Protein AF-B1ZSG3-F1 (afdb_monomer_lite)

pLDDT: mean 84.02, std 15.55, range [32.81, 97.19]

InterPro domains:
  IPR001387 Cro/C1-type, helix-turn-helix domain [PS50943] (72-128)
  IPR001387 Cro/C1-type, helix-turn-helix domain [cd00093] (70-120)
  IPR010982 Lambda repressor-like, DNA-binding domain superfamily [G3DSA:1.10.260.40] (59-121)
  IPR010982 Lambda repressor-like, DNA-binding domain superfamily [SSF47413] (70-120)

Radius of gyration: 23.11 Å; chains: 1; bounding box: 48×43×74 Å

Structure (mmCIF, N/CA/C/O backbone):
data_AF-B1ZSG3-F1
#
_entry.id   AF-B1ZSG3-F1
#
loop_
_atom_site.group_PDB
_atom_site.id
_atom_site.type_symbol
_atom_site.label_atom_id
_atom_site.label_alt_id
_atom_site.label_comp_id
_atom_site.label_asym_id
_atom_site.label_entity_id
_atom_site.label_seq_id
_atom_site.pdbx_PDB_ins_code
_atom_site.Cartn_x
_atom_site.Cartn_y
_atom_site.Cartn_z
_atom_site.occupancy
_atom_site.B_iso_or_equiv
_atom_site.auth_seq_id
_atom_site.auth_comp_id
_atom_site.auth_asym_id
_atom_site.auth_atom_id
_atom_site.pdbx_PDB_model_num
ATOM 1 N N . MET A 1 1 ? 10.277 18.910 -30.092 1.00 32.81 1 MET A N 1
ATOM 2 C CA . MET A 1 1 ? 10.663 17.946 -31.144 1.00 32.81 1 MET A CA 1
ATOM 3 C C . MET A 1 1 ? 10.983 16.631 -30.457 1.00 32.81 1 MET A C 1
ATOM 5 O O . MET A 1 1 ? 12.065 16.505 -29.908 1.00 32.81 1 MET A O 1
ATOM 9 N N . ALA A 1 2 ? 10.020 15.712 -30.376 1.00 35.41 2 ALA A N 1
ATOM 10 C CA . ALA A 1 2 ? 10.258 14.377 -29.832 1.00 35.41 2 ALA A CA 1
ATOM 11 C C . ALA A 1 2 ? 10.655 13.475 -31.002 1.00 35.41 2 ALA A C 1
ATOM 13 O O . ALA A 1 2 ? 9.862 13.273 -31.921 1.00 35.41 2 ALA A O 1
ATOM 14 N N . ALA A 1 3 ? 11.905 13.022 -31.012 1.00 38.12 3 ALA A N 1
ATOM 15 C CA . ALA A 1 3 ? 12.361 12.039 -31.976 1.00 38.12 3 ALA A CA 1
ATOM 16 C C . ALA A 1 3 ? 11.660 10.712 -31.666 1.00 38.12 3 ALA A C 1
ATOM 18 O O . ALA A 1 3 ? 11.937 10.068 -30.657 1.00 38.12 3 ALA A O 1
ATOM 19 N N . THR A 1 4 ? 10.740 10.317 -32.541 1.00 44.66 4 THR A N 1
ATOM 20 C CA . THR A 1 4 ? 10.259 8.941 -32.652 1.00 44.66 4 THR A CA 1
ATOM 21 C C . THR A 1 4 ? 11.433 8.093 -33.140 1.00 44.66 4 THR A C 1
ATOM 23 O O . THR A 1 4 ? 11.594 7.873 -34.339 1.00 44.66 4 THR A O 1
ATOM 26 N N . SER A 1 5 ? 12.311 7.690 -32.218 1.00 42.62 5 SER A N 1
ATOM 27 C CA . SER A 1 5 ? 13.372 6.735 -32.518 1.00 42.62 5 SER A CA 1
ATOM 28 C C . SER A 1 5 ? 12.735 5.356 -32.675 1.00 42.62 5 SER A C 1
ATOM 30 O O . SER A 1 5 ? 11.998 4.878 -31.813 1.00 42.62 5 SER A O 1
ATOM 32 N N . SER A 1 6 ? 12.947 4.759 -33.841 1.00 44.41 6 SER A N 1
ATOM 33 C CA . SER A 1 6 ? 12.561 3.393 -34.182 1.00 44.41 6 SER A CA 1
ATOM 34 C C . SER A 1 6 ? 13.000 2.428 -33.071 1.00 44.41 6 SER A C 1
ATOM 36 O O . SER A 1 6 ? 14.196 2.355 -32.814 1.00 44.41 6 SER A O 1
ATOM 38 N N . ARG A 1 7 ? 12.075 1.658 -32.461 1.00 54.97 7 ARG A N 1
ATOM 39 C CA . ARG A 1 7 ? 12.357 0.599 -31.455 1.00 54.97 7 ARG A CA 1
ATOM 40 C C . ARG A 1 7 ? 13.141 -0.574 -32.063 1.00 54.97 7 ARG A C 1
ATOM 42 O O . ARG A 1 7 ? 12.646 -1.697 -32.171 1.00 54.97 7 ARG A O 1
ATOM 49 N N . LYS A 1 8 ? 14.351 -0.322 -32.545 1.00 60.34 8 LYS A N 1
ATOM 50 C CA . LYS A 1 8 ? 15.285 -1.344 -33.006 1.00 60.34 8 LYS A CA 1
ATOM 51 C C . LYS A 1 8 ? 15.958 -1.902 -31.755 1.00 60.34 8 LYS A C 1
ATOM 53 O O . LYS A 1 8 ? 16.901 -1.316 -31.259 1.00 60.34 8 LYS A O 1
ATOM 58 N N . GLY A 1 9 ? 15.447 -3.014 -31.231 1.00 73.75 9 GLY A N 1
ATOM 59 C CA . GLY A 1 9 ? 16.103 -3.704 -30.115 1.00 73.75 9 GLY A CA 1
ATOM 60 C C . GLY A 1 9 ? 15.187 -4.246 -29.029 1.00 73.75 9 GLY A C 1
ATOM 61 O O . GLY A 1 9 ? 15.668 -5.033 -28.230 1.00 73.75 9 GLY A O 1
ATOM 62 N N . LEU A 1 10 ? 13.891 -3.915 -29.008 1.00 87.25 10 LEU A N 1
ATOM 63 C CA . LEU A 1 10 ? 12.973 -4.419 -27.980 1.00 87.25 10 LEU A CA 1
ATOM 64 C C . LEU A 1 10 ? 12.826 -5.951 -28.056 1.00 87.25 10 LEU A C 1
ATOM 66 O O . LEU A 1 10 ? 12.371 -6.484 -29.072 1.00 87.25 10 LEU A O 1
ATOM 70 N N . LYS A 1 11 ? 13.179 -6.663 -26.981 1.00 92.19 11 LYS A N 1
ATOM 71 C CA . LYS A 1 11 ? 12.994 -8.116 -26.846 1.00 92.19 11 LYS A CA 1
ATOM 72 C C . LYS A 1 11 ? 12.565 -8.484 -25.433 1.00 92.19 11 LYS A C 1
ATOM 74 O O . LYS A 1 11 ? 13.092 -7.950 -24.465 1.00 92.19 11 LYS A O 1
ATOM 79 N N . HIS A 1 12 ? 11.668 -9.460 -25.324 1.00 93.19 12 HIS A N 1
ATOM 80 C CA . HIS A 1 12 ? 11.375 -10.089 -24.042 1.00 93.19 12 HIS A CA 1
ATOM 81 C C . HIS A 1 12 ? 12.512 -11.031 -23.660 1.00 93.19 12 HIS A C 1
ATOM 83 O O . HIS A 1 12 ? 12.968 -11.826 -24.488 1.00 93.19 12 HIS A O 1
ATOM 89 N N . ARG A 1 13 ? 12.996 -10.908 -22.426 1.00 93.06 13 ARG A N 1
ATOM 90 C CA . ARG A 1 13 ? 14.068 -11.745 -21.890 1.00 93.06 13 ARG A CA 1
ATOM 91 C C . ARG A 1 13 ? 13.731 -12.195 -20.470 1.00 93.06 13 ARG A C 1
ATOM 93 O O . ARG A 1 13 ? 13.116 -11.416 -19.739 1.00 93.06 13 ARG A O 1
ATOM 100 N N . PRO A 1 14 ? 14.192 -13.390 -20.067 1.00 94.50 14 PRO A N 1
ATOM 101 C CA . PRO A 1 14 ? 14.006 -13.860 -18.707 1.00 94.50 14 PRO A CA 1
ATOM 102 C C . PRO A 1 14 ? 14.769 -12.959 -17.735 1.00 94.50 14 PRO A C 1
ATOM 104 O O . PRO A 1 14 ? 15.931 -12.610 -17.964 1.00 94.50 14 PRO A O 1
ATOM 107 N N . PHE A 1 15 ? 14.108 -12.606 -16.641 1.00 94.62 15 PHE A N 1
ATOM 108 C CA . PHE A 1 15 ? 14.639 -11.810 -15.549 1.00 94.62 15 PHE A CA 1
ATOM 109 C C . PHE A 1 15 ? 14.223 -12.425 -14.213 1.00 94.62 15 PHE A C 1
ATOM 111 O O . PHE A 1 15 ? 13.059 -12.768 -14.005 1.00 94.62 15 PHE A O 1
ATOM 118 N N . GLU A 1 16 ? 15.179 -12.559 -13.295 1.00 95.12 16 GLU A N 1
ATOM 119 C CA . GLU A 1 16 ? 14.919 -13.073 -11.951 1.00 95.12 16 GLU A CA 1
ATOM 120 C C . GLU A 1 16 ? 14.544 -11.936 -11.002 1.00 95.12 16 GLU A C 1
ATOM 122 O O . GLU A 1 16 ? 15.391 -11.166 -10.543 1.00 95.12 16 GLU A O 1
ATOM 127 N N . VAL A 1 17 ? 13.263 -11.857 -10.658 1.00 94.56 17 VAL A N 1
ATOM 128 C CA . VAL A 1 17 ? 12.781 -10.925 -9.641 1.00 94.56 17 VAL A CA 1
ATOM 129 C C . VAL A 1 17 ? 13.121 -11.466 -8.261 1.00 94.56 17 VAL A C 1
ATOM 131 O O . VAL A 1 17 ? 12.684 -12.551 -7.884 1.00 94.56 17 VAL A O 1
ATOM 134 N N . THR A 1 18 ? 13.873 -10.694 -7.481 1.00 93.62 18 THR A N 1
ATOM 135 C CA . THR A 1 18 ? 14.199 -11.033 -6.094 1.00 93.62 18 THR A CA 1
ATOM 136 C C . THR A 1 18 ? 13.114 -10.537 -5.141 1.00 93.62 18 THR A C 1
ATOM 138 O O . THR A 1 18 ? 12.794 -9.345 -5.092 1.00 93.62 18 THR A O 1
ATOM 141 N N . ILE A 1 19 ? 12.557 -11.458 -4.356 1.00 91.56 19 ILE A N 1
ATOM 142 C CA . ILE A 1 19 ? 11.631 -11.156 -3.265 1.00 91.56 19 ILE A CA 1
ATOM 143 C C . ILE A 1 19 ? 12.447 -11.076 -1.973 1.00 91.56 19 ILE A C 1
ATOM 145 O O . ILE A 1 19 ? 13.065 -12.072 -1.587 1.00 91.56 19 ILE A O 1
ATOM 149 N N . PRO A 1 20 ? 12.515 -9.912 -1.308 1.00 88.81 20 PRO A N 1
ATOM 150 C CA . PRO A 1 20 ? 13.284 -9.779 -0.081 1.00 88.81 20 PRO A CA 1
ATOM 151 C C . PRO A 1 20 ? 12.607 -10.510 1.083 1.00 88.81 20 PRO A C 1
ATOM 153 O O . PRO A 1 20 ? 11.382 -10.638 1.127 1.00 88.81 20 PRO A O 1
ATOM 156 N N . THR A 1 21 ? 13.404 -10.937 2.060 1.00 86.31 21 THR A N 1
ATOM 157 C CA . THR A 1 21 ? 12.891 -11.412 3.348 1.00 86.31 21 THR A CA 1
ATOM 158 C C . THR A 1 21 ? 12.142 -10.295 4.076 1.00 86.31 21 THR A C 1
ATOM 160 O O . THR A 1 21 ? 12.376 -9.102 3.866 1.00 86.31 21 THR A O 1
ATOM 163 N N . ALA A 1 22 ? 11.220 -10.671 4.963 1.00 76.94 22 ALA A N 1
ATOM 164 C CA . ALA A 1 22 ? 10.381 -9.714 5.681 1.00 76.94 22 ALA A CA 1
ATOM 165 C C . ALA A 1 22 ? 11.189 -8.701 6.522 1.00 76.94 22 ALA A C 1
ATOM 167 O O . ALA A 1 22 ? 10.760 -7.559 6.702 1.00 76.94 22 ALA A O 1
ATOM 168 N N . ASP A 1 23 ? 12.338 -9.119 7.045 1.00 79.75 23 ASP A N 1
ATOM 169 C CA . ASP A 1 23 ? 13.294 -8.307 7.804 1.00 79.75 23 ASP A CA 1
ATOM 170 C C . ASP A 1 23 ? 14.273 -7.514 6.913 1.00 79.75 23 ASP A C 1
ATOM 172 O O . ASP A 1 23 ? 15.016 -6.679 7.421 1.00 79.75 23 ASP A O 1
ATOM 176 N N . GLY A 1 24 ? 14.261 -7.742 5.595 1.00 80.56 24 GLY A N 1
ATOM 177 C CA . GLY A 1 24 ? 15.147 -7.096 4.628 1.00 80.56 24 GLY A CA 1
ATOM 178 C C . GLY A 1 24 ? 16.596 -7.592 4.654 1.00 80.56 24 GLY A C 1
ATOM 179 O O . GLY A 1 24 ? 17.439 -6.983 3.998 1.00 80.56 24 GLY A O 1
ATOM 180 N N . SER A 1 25 ? 16.903 -8.663 5.394 1.00 82.62 25 SER A N 1
ATOM 181 C CA . SER A 1 25 ? 18.269 -9.183 5.543 1.00 82.62 25 SER A CA 1
ATOM 182 C C . SER A 1 25 ? 18.755 -10.010 4.345 1.00 82.62 25 SER A C 1
ATOM 184 O O . SER A 1 25 ? 19.962 -10.188 4.177 1.00 82.62 25 SER A O 1
ATOM 186 N N . GLY A 1 26 ? 17.850 -10.490 3.487 1.00 89.06 26 GLY A N 1
ATOM 187 C CA . GLY A 1 26 ? 18.211 -11.335 2.353 1.00 89.06 26 GLY A CA 1
ATOM 188 C C . GLY A 1 26 ? 17.117 -11.492 1.300 1.00 89.06 26 GLY A C 1
ATOM 189 O O . GLY A 1 26 ? 16.162 -10.720 1.230 1.00 89.06 26 GLY A O 1
ATOM 190 N N . VAL A 1 27 ? 17.282 -12.510 0.453 1.00 91.19 27 VAL A N 1
ATOM 191 C CA . VAL A 1 27 ? 16.334 -12.889 -0.605 1.00 91.19 27 VAL A CA 1
ATOM 192 C C . VAL A 1 27 ? 15.584 -14.135 -0.146 1.00 91.19 27 VAL A C 1
ATOM 194 O O . VAL A 1 27 ? 16.207 -15.170 0.076 1.00 91.19 27 VAL A O 1
ATOM 197 N N . ALA A 1 28 ? 14.265 -14.027 -0.001 1.00 88.50 28 ALA A N 1
ATOM 198 C CA . ALA A 1 28 ? 13.390 -15.142 0.350 1.00 88.50 28 ALA A CA 1
ATOM 199 C C . ALA A 1 28 ? 13.093 -16.032 -0.863 1.00 88.50 28 ALA A C 1
ATOM 201 O O . ALA A 1 28 ? 13.079 -17.254 -0.748 1.00 88.50 28 ALA A O 1
ATOM 202 N N . GLU A 1 29 ? 12.876 -15.420 -2.030 1.00 90.56 29 GLU A N 1
ATOM 203 C CA . GLU A 1 29 ? 12.442 -16.122 -3.239 1.00 90.56 29 GLU A CA 1
ATOM 204 C C . GLU A 1 29 ? 12.971 -15.425 -4.503 1.00 90.56 29 GLU A C 1
ATOM 206 O O . GLU A 1 29 ? 13.224 -14.215 -4.505 1.00 90.56 29 GLU A O 1
ATOM 211 N N . ARG A 1 30 ? 13.146 -16.187 -5.589 1.00 93.81 30 ARG A N 1
ATOM 212 C CA . ARG A 1 30 ? 13.482 -15.677 -6.926 1.00 93.81 30 ARG A CA 1
ATOM 213 C C . ARG A 1 30 ? 12.429 -16.143 -7.918 1.00 93.81 30 ARG A C 1
ATOM 215 O O . ARG A 1 30 ? 12.247 -17.344 -8.088 1.00 93.81 30 ARG A O 1
ATOM 222 N N . ILE A 1 31 ? 11.766 -15.196 -8.571 1.00 92.62 31 ILE A N 1
ATOM 223 C CA . ILE A 1 31 ? 10.687 -15.473 -9.519 1.00 92.62 31 ILE A CA 1
ATOM 224 C C . ILE A 1 31 ? 11.163 -15.142 -10.934 1.00 92.62 31 ILE A C 1
ATOM 226 O O . ILE A 1 31 ? 11.417 -13.967 -11.215 1.00 92.62 31 ILE A O 1
ATOM 230 N N . PRO A 1 32 ? 11.299 -16.135 -11.830 1.00 94.44 32 PRO A N 1
ATOM 231 C CA . PRO A 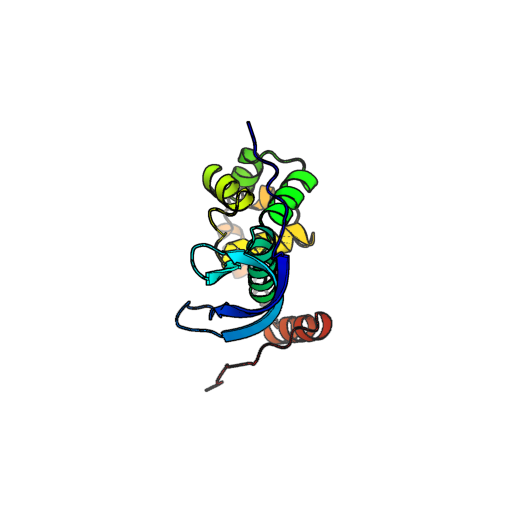1 32 ? 11.612 -15.870 -13.224 1.00 94.44 32 PRO A CA 1
ATOM 232 C C . PRO A 1 32 ? 10.374 -15.315 -13.937 1.00 94.44 32 PRO A C 1
ATOM 234 O O . PRO A 1 32 ? 9.309 -15.932 -13.922 1.00 94.44 32 PRO A O 1
ATOM 237 N N . ILE A 1 33 ? 10.524 -14.160 -14.580 1.00 94.94 33 ILE A N 1
ATOM 238 C CA . ILE A 1 33 ? 9.514 -13.566 -15.465 1.00 94.94 33 ILE A CA 1
ATOM 239 C C . ILE A 1 33 ? 10.166 -13.130 -16.776 1.00 94.94 33 ILE A C 1
ATOM 241 O O . ILE A 1 33 ? 11.343 -12.779 -16.794 1.00 94.94 33 ILE A O 1
ATOM 245 N N . ASP A 1 34 ? 9.405 -13.111 -17.865 1.00 96.00 34 ASP A N 1
ATOM 246 C CA . ASP A 1 34 ? 9.858 -12.508 -19.118 1.00 96.00 34 ASP A CA 1
ATOM 247 C C . ASP A 1 34 ? 9.492 -11.023 -19.139 1.00 96.00 34 ASP A C 1
ATOM 249 O O . ASP A 1 34 ? 8.326 -10.664 -18.978 1.00 96.00 34 ASP A O 1
ATOM 253 N N . VAL A 1 35 ? 10.487 -10.155 -19.342 1.00 95.06 35 VAL A N 1
ATOM 254 C CA . VAL A 1 35 ? 10.307 -8.695 -19.335 1.00 95.06 35 VAL A CA 1
ATOM 255 C C . VAL A 1 35 ? 10.847 -8.042 -20.605 1.00 95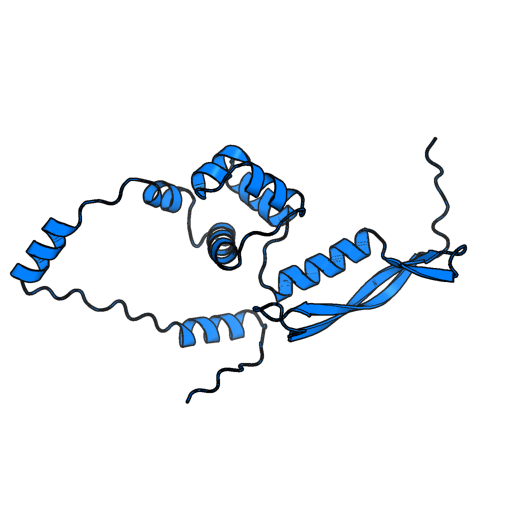.06 35 VAL A C 1
ATOM 257 O O . VAL A 1 35 ? 11.845 -8.513 -21.161 1.00 95.06 35 VAL A O 1
ATOM 260 N N . PRO A 1 36 ? 10.217 -6.955 -21.080 1.00 95.44 36 PRO A N 1
ATOM 261 C CA . PRO A 1 36 ? 10.676 -6.216 -22.248 1.00 95.44 36 PRO A CA 1
ATOM 262 C C . PRO A 1 36 ? 11.963 -5.438 -21.943 1.00 95.44 36 PRO A C 1
ATOM 264 O O . PRO A 1 36 ? 11.977 -4.506 -21.142 1.00 95.44 36 PRO A O 1
ATOM 267 N N . MET A 1 37 ? 13.049 -5.793 -22.620 1.00 94.31 37 MET A N 1
ATOM 268 C CA . MET A 1 37 ? 14.338 -5.105 -22.545 1.00 94.31 37 MET A CA 1
ATOM 269 C C . MET A 1 37 ? 14.697 -4.496 -23.897 1.00 94.31 37 MET A C 1
ATOM 271 O O . MET A 1 37 ? 14.334 -5.037 -24.945 1.00 94.31 37 MET A O 1
ATOM 275 N N . GLU A 1 38 ? 15.444 -3.402 -23.882 1.00 93.12 38 GLU A N 1
ATOM 276 C CA . GLU A 1 38 ? 15.994 -2.769 -25.079 1.00 93.12 38 GLU A CA 1
ATOM 277 C C . GLU A 1 38 ? 17.513 -2.948 -25.107 1.00 93.12 38 GLU A C 1
ATOM 279 O O . GLU A 1 38 ? 18.157 -3.020 -24.066 1.00 93.12 38 GLU A O 1
ATOM 284 N N . TRP A 1 39 ? 18.095 -3.105 -26.292 1.00 91.19 39 TRP A N 1
ATOM 285 C CA . TRP A 1 39 ? 19.547 -3.119 -26.433 1.00 91.19 39 TRP A CA 1
ATOM 286 C C . TRP A 1 39 ? 20.040 -1.689 -26.621 1.00 91.19 39 TRP A C 1
ATOM 288 O O . TRP A 1 39 ? 19.649 -1.032 -27.582 1.00 91.19 39 TRP A O 1
ATOM 298 N N . ASP A 1 40 ? 20.907 -1.234 -25.726 1.00 88.50 40 ASP A N 1
ATOM 299 C CA . ASP A 1 40 ? 21.598 0.041 -25.859 1.00 88.50 40 ASP A CA 1
ATOM 300 C C . ASP A 1 40 ? 22.864 -0.172 -26.707 1.00 88.50 40 ASP A C 1
ATOM 302 O O . ASP A 1 40 ? 23.787 -0.880 -26.293 1.00 88.50 40 ASP A O 1
ATOM 306 N N . GLU A 1 41 ? 22.887 0.383 -27.924 1.00 87.50 41 GLU A N 1
ATOM 307 C CA . GLU A 1 41 ? 24.015 0.242 -28.857 1.00 87.50 41 GLU A CA 1
ATOM 308 C C . GLU A 1 41 ? 25.270 1.001 -28.396 1.00 87.50 41 GLU A C 1
ATOM 310 O O . GLU A 1 41 ? 26.377 0.581 -28.738 1.00 87.50 41 GLU A O 1
ATOM 315 N N . ASP A 1 42 ? 25.119 2.058 -27.594 1.00 84.12 42 ASP A N 1
ATOM 316 C CA . ASP A 1 42 ? 26.230 2.893 -27.131 1.00 84.12 42 ASP A CA 1
ATOM 317 C C . ASP A 1 42 ? 26.997 2.214 -25.986 1.00 84.12 42 ASP A C 1
ATOM 319 O O . ASP A 1 42 ? 28.227 2.285 -25.916 1.00 84.12 42 ASP A O 1
ATOM 323 N N . ILE A 1 43 ? 26.277 1.528 -25.092 1.00 86.94 43 ILE A N 1
ATOM 324 C CA . ILE A 1 43 ? 26.850 0.845 -23.919 1.00 86.94 43 ILE A CA 1
ATOM 325 C C . ILE A 1 43 ? 27.058 -0.658 -24.186 1.00 86.94 43 ILE A C 1
ATOM 327 O O . ILE A 1 43 ? 27.861 -1.312 -23.518 1.00 86.94 43 ILE A O 1
ATOM 331 N N . GLY A 1 44 ? 26.362 -1.225 -25.174 1.00 87.50 44 GLY A N 1
ATOM 332 C CA . GLY A 1 44 ? 26.438 -2.645 -25.511 1.00 87.50 44 GLY A CA 1
ATOM 333 C C . GLY A 1 44 ? 25.821 -3.546 -24.437 1.00 87.50 44 GLY A C 1
ATOM 334 O O . GLY A 1 44 ? 26.346 -4.627 -24.156 1.00 87.50 44 GLY A O 1
ATOM 335 N N . VAL A 1 45 ? 24.733 -3.098 -23.802 1.00 89.94 45 VAL A N 1
ATOM 336 C CA . VAL A 1 45 ? 24.025 -3.839 -22.745 1.00 89.94 45 VAL A CA 1
ATOM 337 C C . VAL A 1 45 ? 22.514 -3.829 -22.968 1.00 89.94 45 VAL A C 1
ATOM 339 O O . VAL A 1 45 ? 21.963 -2.930 -23.597 1.00 89.94 45 VAL A O 1
ATOM 342 N N . TRP A 1 46 ? 21.829 -4.840 -22.430 1.00 90.19 46 TRP A N 1
ATOM 343 C CA . TRP A 1 46 ? 20.368 -4.845 -22.355 1.00 90.19 46 TRP A CA 1
ATOM 344 C C . TRP A 1 46 ? 19.911 -3.976 -21.184 1.00 90.19 46 TRP A C 1
ATOM 346 O O . TRP A 1 46 ? 20.345 -4.192 -20.052 1.00 90.19 46 TRP A O 1
ATOM 356 N N . THR A 1 47 ? 19.028 -3.024 -21.450 1.00 91.44 47 THR A N 1
ATOM 357 C CA . THR A 1 47 ? 18.449 -2.104 -20.474 1.00 91.44 47 THR A CA 1
ATOM 358 C C . THR A 1 47 ? 16.988 -2.460 -20.213 1.00 91.44 47 THR A C 1
ATOM 360 O O . THR A 1 47 ? 16.258 -2.921 -21.096 1.00 91.44 47 THR A O 1
ATOM 363 N N . LEU A 1 48 ? 16.559 -2.297 -18.960 1.00 92.94 48 LEU A N 1
ATOM 364 C CA . LEU A 1 48 ? 15.161 -2.478 -18.583 1.00 92.94 48 LEU A CA 1
ATOM 365 C C . LEU A 1 48 ? 14.342 -1.312 -19.136 1.00 92.94 48 LEU A C 1
ATOM 367 O O . LEU A 1 48 ? 14.729 -0.153 -19.005 1.00 92.94 48 LEU A O 1
ATOM 371 N N . THR A 1 49 ? 13.204 -1.628 -19.743 1.00 93.56 49 THR A N 1
ATOM 372 C CA . THR A 1 49 ? 12.223 -0.609 -20.126 1.00 93.56 49 THR A CA 1
ATOM 373 C C . THR A 1 49 ? 11.358 -0.219 -18.924 1.00 93.56 49 THR A C 1
ATOM 375 O O . THR A 1 49 ? 11.281 -0.960 -17.944 1.00 93.56 49 THR A O 1
ATOM 378 N N . ALA A 1 50 ? 10.637 0.902 -19.016 1.00 90.62 50 ALA A N 1
ATOM 379 C CA . ALA A 1 50 ? 9.663 1.291 -17.990 1.00 90.62 50 ALA A CA 1
ATOM 380 C C . ALA A 1 50 ? 8.601 0.196 -17.746 1.00 90.62 50 ALA A C 1
ATOM 382 O O . ALA A 1 50 ? 8.247 -0.090 -16.608 1.00 90.62 50 ALA A O 1
ATOM 383 N N . GLU A 1 51 ? 8.159 -0.487 -18.807 1.00 92.06 51 GLU A N 1
ATOM 384 C CA . GLU A 1 51 ? 7.230 -1.620 -18.708 1.00 92.06 51 GLU A CA 1
ATOM 385 C C . GLU A 1 51 ? 7.854 -2.812 -17.958 1.00 92.06 51 GLU A C 1
ATOM 387 O O . GLU A 1 51 ? 7.189 -3.464 -17.154 1.00 92.06 51 GLU A O 1
ATOM 392 N N . ALA A 1 52 ? 9.149 -3.084 -18.159 1.00 94.19 52 ALA A N 1
ATOM 393 C CA . ALA A 1 52 ? 9.847 -4.107 -17.383 1.00 94.19 52 ALA A CA 1
ATOM 394 C C . ALA A 1 52 ? 9.922 -3.753 -15.897 1.00 94.19 52 ALA A C 1
ATOM 396 O O . ALA A 1 52 ? 9.701 -4.626 -15.059 1.00 94.19 52 ALA A O 1
ATOM 397 N N . GLU A 1 53 ? 10.205 -2.493 -15.560 1.00 92.06 53 GLU A N 1
ATOM 398 C CA . GLU A 1 53 ? 10.205 -2.031 -14.170 1.00 92.06 53 GLU A CA 1
ATOM 399 C C . GLU A 1 53 ? 8.827 -2.221 -13.522 1.00 92.06 53 GLU A C 1
ATOM 401 O O . GLU A 1 53 ? 8.740 -2.768 -12.421 1.00 92.06 53 GLU A O 1
ATOM 406 N N . GLU A 1 54 ? 7.747 -1.871 -14.226 1.00 90.25 54 GLU A N 1
ATOM 407 C CA . GLU A 1 54 ? 6.374 -2.092 -13.763 1.00 90.25 54 GLU A CA 1
ATOM 408 C C . GLU A 1 54 ? 6.074 -3.579 -13.516 1.00 90.25 54 GLU A C 1
ATOM 410 O O . GLU A 1 54 ? 5.546 -3.931 -12.459 1.00 90.25 54 GLU A O 1
ATOM 415 N N . LEU A 1 55 ? 6.456 -4.473 -14.435 1.00 93.00 55 LEU A N 1
ATOM 416 C CA . LEU A 1 55 ? 6.266 -5.923 -14.288 1.00 93.00 55 LEU A CA 1
ATOM 417 C C . LEU A 1 55 ? 7.068 -6.507 -13.117 1.00 93.00 55 LEU A C 1
ATOM 419 O O . LEU A 1 55 ? 6.558 -7.339 -12.356 1.00 93.00 55 LEU A O 1
ATOM 423 N N . ILE A 1 56 ? 8.313 -6.062 -12.944 1.00 93.31 56 ILE A N 1
ATOM 424 C CA . ILE A 1 56 ? 9.180 -6.471 -11.835 1.00 93.31 56 ILE A CA 1
ATOM 425 C C . ILE A 1 56 ? 8.562 -6.030 -10.505 1.00 93.31 56 ILE A C 1
ATOM 427 O O . ILE A 1 56 ? 8.438 -6.834 -9.578 1.00 93.31 56 ILE A O 1
ATOM 431 N N . GLU A 1 57 ? 8.134 -4.773 -10.402 1.00 90.31 57 GLU A N 1
ATOM 432 C CA . GLU A 1 57 ? 7.542 -4.227 -9.181 1.00 90.31 57 GLU A CA 1
ATOM 433 C C . GLU A 1 57 ? 6.168 -4.839 -8.876 1.00 90.31 57 GLU A C 1
ATOM 435 O O . GLU A 1 57 ? 5.887 -5.152 -7.715 1.00 90.31 57 GLU A O 1
ATOM 440 N N . ALA A 1 58 ? 5.351 -5.108 -9.898 1.00 89.88 58 ALA A N 1
ATOM 441 C CA . ALA A 1 58 ? 4.095 -5.846 -9.778 1.00 89.88 58 ALA A CA 1
ATOM 442 C C . ALA A 1 58 ? 4.309 -7.262 -9.238 1.00 89.88 58 ALA A C 1
ATOM 444 O O . ALA A 1 58 ? 3.603 -7.696 -8.322 1.00 89.88 58 ALA A O 1
ATOM 445 N N . THR A 1 59 ? 5.326 -7.955 -9.749 1.00 92.38 59 THR A N 1
ATOM 446 C CA . THR A 1 59 ? 5.704 -9.292 -9.281 1.00 92.38 59 THR A CA 1
ATOM 447 C C . THR A 1 59 ? 6.139 -9.245 -7.819 1.00 92.38 59 THR A C 1
ATOM 449 O O . THR A 1 59 ? 5.610 -9.994 -6.995 1.00 92.38 59 THR A O 1
ATOM 452 N N . LYS A 1 60 ? 7.012 -8.299 -7.443 1.00 90.12 60 LYS A N 1
ATOM 453 C CA . LYS A 1 60 ? 7.411 -8.117 -6.038 1.00 90.12 60 LYS A CA 1
ATOM 454 C C . LYS A 1 60 ? 6.217 -7.835 -5.136 1.00 90.12 60 LYS A C 1
ATOM 456 O O . LYS A 1 60 ? 6.067 -8.481 -4.103 1.00 90.12 60 LYS A O 1
ATOM 461 N N . ALA A 1 61 ? 5.362 -6.885 -5.510 1.00 88.50 61 ALA A N 1
ATOM 462 C CA . ALA A 1 61 ? 4.205 -6.501 -4.709 1.00 88.50 61 ALA A CA 1
ATOM 463 C C . ALA A 1 61 ? 3.253 -7.682 -4.497 1.00 88.50 61 ALA A C 1
ATOM 465 O O . ALA A 1 61 ? 2.834 -7.923 -3.366 1.00 88.50 61 ALA A O 1
ATOM 466 N N . ARG A 1 62 ? 2.981 -8.468 -5.547 1.00 87.81 62 ARG A N 1
ATOM 467 C CA . ARG A 1 62 ? 2.147 -9.673 -5.465 1.00 87.81 62 ARG A CA 1
ATOM 468 C C . ARG A 1 62 ? 2.704 -10.678 -4.457 1.00 87.81 62 ARG A C 1
ATOM 470 O O . ARG A 1 62 ? 1.960 -11.105 -3.578 1.00 87.81 62 ARG A O 1
ATOM 477 N N . HIS A 1 63 ? 3.990 -11.015 -4.553 1.00 87.50 63 HIS A N 1
ATOM 478 C CA . HIS A 1 63 ? 4.620 -11.994 -3.658 1.00 87.50 63 HIS A CA 1
ATOM 479 C C . HIS A 1 63 ? 4.753 -11.472 -2.220 1.00 87.50 63 HIS A C 1
ATOM 481 O O . HIS A 1 63 ? 4.593 -12.223 -1.266 1.00 87.50 63 HIS A O 1
ATOM 487 N N . MET A 1 64 ? 4.940 -10.163 -2.040 1.00 85.94 64 MET A N 1
ATOM 488 C CA . MET A 1 64 ? 4.950 -9.525 -0.719 1.00 85.94 64 MET A CA 1
ATOM 489 C C . MET A 1 64 ? 3.537 -9.268 -0.158 1.00 85.94 64 MET A C 1
ATOM 491 O O . MET A 1 64 ? 3.393 -8.742 0.950 1.00 85.94 64 MET A O 1
ATOM 495 N N . GLY A 1 65 ? 2.485 -9.585 -0.922 1.00 87.62 65 GLY A N 1
ATOM 496 C CA . GLY A 1 65 ? 1.097 -9.318 -0.563 1.00 87.62 65 GLY A CA 1
ATOM 497 C C . GLY A 1 65 ? 0.804 -7.833 -0.348 1.00 87.62 65 GLY A C 1
ATOM 498 O O . GLY A 1 65 ? 0.051 -7.505 0.569 1.00 87.62 65 GLY A O 1
ATOM 499 N N . LEU A 1 66 ? 1.421 -6.951 -1.136 1.00 90.38 66 LEU A N 1
ATOM 500 C CA . LEU A 1 66 ? 1.261 -5.497 -1.113 1.00 90.38 66 LEU A CA 1
ATOM 501 C C . LEU A 1 66 ? 0.303 -5.035 -2.214 1.00 90.38 66 LEU A C 1
ATOM 503 O O . LEU A 1 66 ? 0.307 -5.586 -3.313 1.00 90.38 66 LEU A O 1
ATOM 507 N N . LEU A 1 67 ? -0.484 -3.995 -1.935 1.00 92.62 67 LEU A N 1
ATOM 508 C CA . LEU A 1 67 ? -1.254 -3.320 -2.981 1.00 92.62 67 LEU A CA 1
ATOM 509 C C . LEU A 1 67 ? -0.351 -2.414 -3.825 1.00 92.62 67 LEU A C 1
ATOM 511 O O . LEU A 1 67 ? 0.490 -1.686 -3.294 1.00 92.62 67 LEU A O 1
ATOM 515 N N . LEU A 1 68 ? -0.570 -2.439 -5.138 1.00 92.69 68 LEU A N 1
ATOM 516 C CA . LEU A 1 68 ? 0.091 -1.558 -6.097 1.00 92.69 68 LEU A CA 1
ATOM 517 C C . LEU A 1 68 ? -0.461 -0.126 -6.051 1.00 92.69 68 LEU A C 1
ATOM 519 O O . LEU A 1 68 ? -1.612 0.067 -5.648 1.00 92.69 68 LEU A O 1
ATOM 523 N N . PRO A 1 69 ? 0.306 0.879 -6.519 1.00 94.12 69 PRO A N 1
ATOM 524 C CA . PRO A 1 69 ? -0.147 2.272 -6.574 1.00 94.12 69 PRO A CA 1
ATOM 525 C C . PRO A 1 69 ? -1.512 2.445 -7.255 1.00 94.12 69 PRO A C 1
ATOM 527 O O . PRO A 1 69 ? -2.401 3.096 -6.705 1.00 94.12 69 PRO A O 1
ATOM 530 N N . ASP A 1 70 ? -1.731 1.776 -8.388 1.00 93.62 70 ASP A N 1
ATOM 531 C CA . ASP A 1 70 ? -3.010 1.824 -9.105 1.00 93.62 70 ASP A CA 1
ATOM 532 C C . ASP A 1 70 ? -4.142 1.116 -8.355 1.00 93.62 70 ASP A C 1
ATOM 534 O O . ASP A 1 70 ? -5.296 1.545 -8.412 1.00 93.62 70 ASP A O 1
ATOM 538 N N . GLN A 1 71 ? -3.832 0.068 -7.587 1.00 95.19 71 GLN A N 1
ATOM 539 C CA . GLN A 1 71 ? -4.816 -0.589 -6.724 1.00 95.19 71 GLN A CA 1
ATOM 540 C C . GLN A 1 71 ? -5.204 0.306 -5.542 1.00 95.19 71 GLN A C 1
ATOM 542 O O . GLN A 1 71 ? -6.375 0.329 -5.168 1.00 95.19 71 GLN A O 1
ATOM 547 N N . LEU A 1 72 ? -4.262 1.072 -4.983 1.00 96.62 72 LEU A N 1
ATOM 548 C CA . LEU A 1 72 ? -4.539 2.073 -3.948 1.00 96.62 72 LEU A CA 1
ATOM 549 C C . LEU A 1 72 ? -5.382 3.228 -4.497 1.00 96.62 72 LEU A C 1
ATOM 551 O O . LEU A 1 72 ? -6.356 3.631 -3.862 1.00 96.62 72 LEU A O 1
ATOM 555 N N . ARG A 1 73 ? -5.071 3.707 -5.705 1.00 97.00 73 ARG A N 1
ATOM 556 C CA . ARG A 1 73 ? -5.894 4.704 -6.400 1.00 97.00 73 ARG A CA 1
ATOM 557 C C . ARG A 1 73 ? -7.313 4.187 -6.629 1.00 97.00 73 ARG A C 1
ATOM 559 O O . ARG A 1 73 ? -8.278 4.837 -6.230 1.00 97.00 73 ARG A O 1
ATOM 566 N N . THR A 1 74 ? -7.426 2.980 -7.178 1.00 96.94 74 THR A N 1
ATOM 567 C CA . THR A 1 74 ? -8.704 2.291 -7.400 1.00 96.94 74 THR A CA 1
ATOM 568 C C . THR A 1 74 ? -9.479 2.132 -6.095 1.00 96.94 74 THR A C 1
ATOM 570 O O . THR A 1 74 ? -10.685 2.359 -6.065 1.00 96.94 74 THR A O 1
ATOM 573 N N . LEU A 1 75 ? -8.806 1.765 -4.998 1.00 96.62 75 LEU A N 1
ATOM 574 C CA . LEU A 1 75 ? -9.416 1.680 -3.673 1.00 96.62 75 LEU A CA 1
ATOM 575 C C . LEU A 1 75 ? -10.049 3.014 -3.291 1.00 96.62 75 LEU A C 1
ATOM 577 O O . LEU A 1 75 ? -11.247 3.068 -3.036 1.00 96.62 75 LEU A O 1
ATOM 581 N N . ARG A 1 76 ? -9.264 4.094 -3.301 1.00 96.94 76 ARG A N 1
ATOM 582 C CA . ARG A 1 76 ? -9.738 5.434 -2.946 1.00 96.94 76 ARG A CA 1
ATOM 583 C C . ARG A 1 76 ? -10.940 5.857 -3.793 1.00 96.94 76 ARG A C 1
ATOM 585 O O . ARG A 1 76 ? -11.909 6.390 -3.254 1.00 96.94 76 ARG A O 1
ATOM 592 N N . GLU A 1 77 ? -10.877 5.619 -5.098 1.00 97.19 77 GLU A N 1
ATOM 593 C CA . GLU A 1 77 ? -11.929 5.990 -6.048 1.00 97.19 77 GLU A CA 1
ATOM 594 C C . GLU A 1 77 ? -13.209 5.182 -5.839 1.00 97.19 77 GLU A C 1
ATOM 596 O O . GLU A 1 77 ? -14.290 5.765 -5.811 1.00 97.19 77 GLU A O 1
ATOM 601 N N . ARG A 1 78 ? -13.102 3.872 -5.576 1.00 96.19 78 ARG A N 1
ATOM 602 C CA . ARG A 1 78 ? -14.250 3.018 -5.212 1.00 96.19 78 ARG A CA 1
ATOM 603 C C . ARG A 1 78 ? -14.934 3.476 -3.927 1.00 96.19 78 ARG A C 1
ATOM 605 O O . ARG A 1 78 ? -16.138 3.296 -3.786 1.00 96.19 78 ARG A O 1
ATOM 612 N N . LEU A 1 79 ? -14.178 4.066 -3.003 1.00 94.69 79 LEU A N 1
ATOM 613 C CA . LEU A 1 79 ? -14.716 4.645 -1.773 1.00 94.69 79 LEU A CA 1
ATOM 614 C C . LEU A 1 79 ? -15.281 6.065 -1.966 1.00 94.69 79 LEU A C 1
ATOM 616 O O . LEU A 1 79 ? -15.853 6.614 -1.028 1.00 94.69 79 LEU A O 1
ATOM 620 N N . GLY A 1 80 ? -15.115 6.676 -3.145 1.00 95.94 80 GLY A N 1
ATOM 621 C CA . GLY A 1 80 ? -15.551 8.048 -3.418 1.00 95.94 80 GLY A CA 1
ATOM 622 C C . GLY A 1 80 ? -14.773 9.110 -2.632 1.00 95.94 80 GLY A C 1
ATOM 623 O O . GLY A 1 80 ? -15.305 10.184 -2.359 1.00 95.94 80 GLY A O 1
ATOM 624 N N . LEU A 1 81 ? -13.531 8.818 -2.230 1.00 95.50 81 LEU A N 1
ATOM 625 C CA . LEU A 1 81 ? -12.743 9.684 -1.349 1.00 95.50 81 LEU A CA 1
ATOM 626 C C . LEU A 1 81 ? -11.699 10.514 -2.110 1.00 95.50 81 LEU A C 1
ATOM 628 O O . LEU A 1 81 ? -11.138 10.112 -3.133 1.00 95.50 81 LEU A O 1
ATOM 632 N N . THR A 1 82 ? -11.372 11.683 -1.559 1.00 96.81 82 THR A N 1
ATOM 633 C CA . THR A 1 82 ? -10.181 12.450 -1.960 1.00 96.81 82 THR A CA 1
ATOM 634 C C . THR A 1 82 ? -8.931 11.890 -1.274 1.00 96.81 82 THR A C 1
ATOM 636 O O . THR A 1 82 ? -9.038 11.194 -0.265 1.00 96.81 82 THR A O 1
ATOM 639 N N . GLN A 1 83 ? -7.730 12.211 -1.778 1.00 96.62 83 GLN A N 1
ATOM 640 C CA . GLN A 1 83 ? -6.468 11.797 -1.136 1.00 96.62 83 GLN A CA 1
ATOM 641 C C . GLN A 1 83 ? -6.371 12.288 0.319 1.00 96.62 83 GLN A C 1
ATOM 643 O O . GLN A 1 83 ? -5.869 11.578 1.187 1.00 96.62 83 GLN A O 1
ATOM 648 N N . LYS A 1 84 ? -6.903 13.485 0.606 1.00 96.38 84 LYS A N 1
ATOM 649 C CA . LYS A 1 84 ? -6.994 14.004 1.973 1.00 96.38 84 LYS A CA 1
ATOM 650 C C . LYS A 1 84 ? -7.963 13.174 2.817 1.00 96.38 84 LYS A C 1
ATOM 652 O O . LYS A 1 84 ? -7.589 12.750 3.900 1.00 96.38 84 LYS A O 1
ATOM 657 N N . ALA A 1 85 ? -9.172 12.917 2.316 1.00 95.38 85 ALA A N 1
ATOM 658 C CA . ALA A 1 85 ? -10.212 12.225 3.077 1.00 95.38 85 ALA A CA 1
ATOM 659 C C . ALA A 1 85 ? -9.834 10.778 3.428 1.00 95.38 85 ALA A C 1
ATOM 661 O O . ALA A 1 85 ? -10.100 10.334 4.539 1.00 95.38 85 ALA A O 1
ATOM 662 N N . ILE A 1 86 ? -9.179 10.050 2.516 1.00 95.69 86 ILE A N 1
ATOM 663 C CA . ILE A 1 86 ? -8.677 8.705 2.831 1.00 95.69 86 ILE A CA 1
ATOM 664 C C . ILE A 1 86 ? -7.484 8.745 3.793 1.00 95.69 86 ILE A C 1
ATOM 666 O O . ILE A 1 86 ? -7.353 7.858 4.631 1.00 95.69 86 ILE A O 1
ATOM 670 N N . GLY A 1 87 ? -6.654 9.792 3.727 1.00 95.44 87 GLY A N 1
ATOM 671 C CA . GLY A 1 87 ? -5.615 10.037 4.725 1.00 95.44 87 GLY A CA 1
ATOM 672 C C . GLY A 1 87 ? -6.206 10.248 6.120 1.00 95.44 87 GLY A C 1
ATOM 673 O O . GLY A 1 87 ? -5.800 9.575 7.064 1.00 95.44 87 GLY A O 1
ATOM 674 N N . ASP A 1 88 ? -7.224 11.105 6.222 1.00 93.81 88 ASP A N 1
ATOM 675 C CA . ASP A 1 88 ? -7.949 11.371 7.467 1.00 93.81 88 ASP A CA 1
ATOM 676 C C . ASP A 1 88 ? -8.614 10.087 8.010 1.00 93.81 88 ASP A C 1
ATOM 678 O O . ASP A 1 88 ? -8.463 9.769 9.187 1.00 93.81 88 ASP A O 1
ATOM 682 N N . LEU A 1 89 ? -9.277 9.301 7.147 1.00 93.62 89 LEU A N 1
ATOM 683 C CA . LEU A 1 89 ? -9.923 8.030 7.510 1.00 93.62 89 LEU A CA 1
ATOM 684 C C . LEU A 1 89 ? -8.935 6.990 8.058 1.00 93.62 89 LEU A C 1
ATOM 686 O O . LEU A 1 89 ? -9.260 6.245 8.978 1.00 93.62 89 LEU A O 1
ATOM 690 N N . LEU A 1 90 ? -7.741 6.914 7.470 1.00 93.81 90 LEU A N 1
ATOM 691 C CA . LEU A 1 90 ? -6.693 5.974 7.873 1.00 93.81 90 LEU A CA 1
ATOM 692 C C . LEU A 1 90 ? -5.782 6.531 8.976 1.00 93.81 90 LEU A C 1
ATOM 694 O O . LEU A 1 90 ? -4.830 5.856 9.364 1.00 93.81 90 LEU A O 1
ATOM 698 N N . GLN A 1 91 ? -6.051 7.747 9.462 1.00 93.06 91 GLN A N 1
ATOM 699 C CA . GLN A 1 91 ? -5.231 8.472 10.436 1.00 93.06 91 GLN A CA 1
ATOM 700 C C . GLN A 1 91 ? -3.757 8.607 10.018 1.00 93.06 91 GLN A C 1
ATOM 702 O O . GLN A 1 91 ? -2.829 8.444 10.811 1.00 93.06 91 GLN A O 1
ATOM 707 N N . ILE A 1 92 ? -3.533 8.934 8.746 1.00 95.00 92 ILE A N 1
ATOM 708 C CA . ILE A 1 92 ? -2.211 9.199 8.172 1.00 95.00 92 ILE A CA 1
ATOM 709 C C . ILE A 1 92 ? -2.163 10.601 7.566 1.00 95.00 92 ILE A C 1
ATOM 711 O O . ILE A 1 92 ? -3.168 11.168 7.143 1.00 95.00 92 ILE A O 1
ATOM 715 N N . GLY A 1 93 ? -0.962 11.163 7.441 1.00 92.69 93 GLY A N 1
ATOM 716 C CA . GLY A 1 93 ? -0.795 12.414 6.706 1.00 92.69 93 GLY A CA 1
ATOM 717 C C . GLY A 1 93 ? -1.192 12.251 5.234 1.00 92.69 93 GLY A C 1
ATOM 718 O O . GLY A 1 93 ? -0.744 11.314 4.576 1.00 92.69 93 GLY A O 1
ATOM 719 N N . ALA A 1 94 ? -1.951 13.204 4.681 1.00 90.75 94 ALA A N 1
ATOM 720 C CA . ALA A 1 94 ? -2.376 13.184 3.273 1.00 90.75 94 ALA A CA 1
ATOM 721 C C . ALA A 1 94 ? -1.204 12.995 2.285 1.00 90.75 94 ALA A C 1
ATOM 723 O O . ALA A 1 94 ? -1.325 12.285 1.291 1.00 90.75 94 ALA A O 1
ATOM 724 N N . LYS A 1 95 ? -0.027 13.560 2.601 1.00 95.50 95 LYS A N 1
ATOM 725 C CA . LYS A 1 95 ? 1.197 13.391 1.798 1.00 95.50 95 LYS A CA 1
ATOM 726 C C . LYS A 1 95 ? 1.680 11.939 1.741 1.00 95.50 95 LYS A C 1
ATOM 728 O O . LYS A 1 95 ? 2.253 11.547 0.730 1.00 95.50 95 LYS A O 1
ATOM 733 N N . SER A 1 96 ? 1.476 11.155 2.802 1.00 96.56 96 SER A N 1
ATOM 734 C CA . SER A 1 96 ? 1.823 9.730 2.815 1.00 96.56 96 SER A CA 1
ATOM 735 C C . SER A 1 96 ? 0.991 8.976 1.786 1.00 96.56 96 SER A C 1
ATOM 737 O O . SER A 1 96 ? 1.554 8.241 0.985 1.00 96.56 96 SER A O 1
ATOM 739 N N . TRP A 1 97 ? -0.319 9.243 1.736 1.00 96.81 97 TRP A N 1
ATOM 740 C CA . TRP A 1 97 ? -1.205 8.637 0.744 1.00 96.81 97 TRP A CA 1
ATOM 741 C C . TRP A 1 97 ? -0.804 8.998 -0.689 1.00 96.81 97 TRP A C 1
ATOM 743 O O . TRP A 1 97 ? -0.658 8.112 -1.528 1.00 96.81 97 TRP A O 1
ATOM 753 N N . THR A 1 98 ? -0.547 10.284 -0.964 1.00 96.19 98 THR A N 1
ATOM 754 C CA . THR A 1 98 ? -0.087 10.728 -2.289 1.00 96.19 98 THR A CA 1
ATOM 755 C C . THR A 1 98 ? 1.176 9.981 -2.722 1.00 96.19 98 THR A C 1
ATOM 757 O O . THR A 1 98 ? 1.227 9.496 -3.845 1.00 96.19 98 THR A O 1
ATOM 760 N N . ARG A 1 99 ? 2.168 9.821 -1.833 1.00 96.19 99 ARG A N 1
ATOM 761 C CA . ARG A 1 99 ? 3.405 9.083 -2.149 1.00 96.19 99 ARG A CA 1
ATOM 762 C C . ARG A 1 99 ? 3.170 7.605 -2.450 1.00 96.19 99 ARG A C 1
ATOM 764 O O . ARG A 1 99 ? 3.976 7.015 -3.163 1.00 96.19 99 ARG A O 1
ATOM 771 N N . TRP A 1 100 ? 2.121 7.004 -1.895 1.00 95.75 100 TRP A N 1
ATOM 772 C CA . TRP A 1 100 ? 1.774 5.614 -2.187 1.00 95.75 100 TRP A CA 1
ATOM 773 C C . TRP A 1 100 ? 1.088 5.478 -3.545 1.00 95.75 100 TRP A C 1
ATOM 775 O O . TRP A 1 100 ? 1.444 4.591 -4.312 1.00 95.75 100 TRP A O 1
ATOM 785 N N . GLU A 1 101 ? 0.175 6.391 -3.892 1.00 94.94 101 GLU A N 1
ATOM 786 C CA . GLU A 1 101 ? -0.464 6.409 -5.219 1.00 94.94 101 GLU A CA 1
ATOM 787 C C . GLU A 1 101 ? 0.492 6.760 -6.363 1.00 94.94 101 GLU A C 1
ATOM 789 O O . GLU A 1 101 ? 0.203 6.438 -7.514 1.00 94.94 101 GLU A O 1
ATOM 794 N N . THR A 1 102 ? 1.607 7.434 -6.069 1.00 92.75 102 THR A N 1
ATOM 795 C CA . THR A 1 102 ? 2.673 7.710 -7.043 1.00 92.75 102 THR A CA 1
ATOM 796 C C . THR A 1 102 ? 3.775 6.651 -7.042 1.00 92.75 102 THR A C 1
ATOM 798 O O . THR A 1 102 ? 4.736 6.786 -7.790 1.00 92.75 10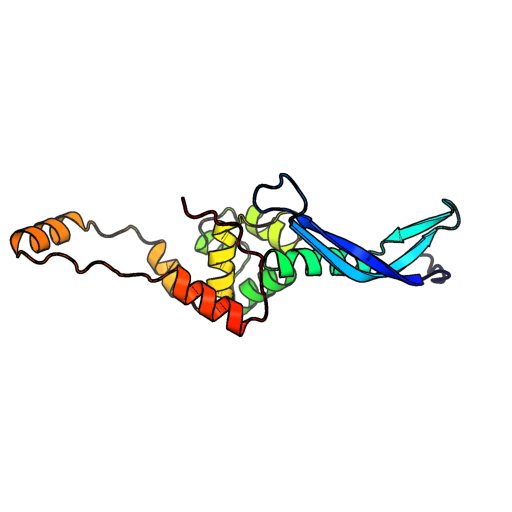2 THR A O 1
ATOM 801 N N . GLY A 1 103 ? 3.696 5.637 -6.172 1.00 89.12 103 GLY A N 1
ATOM 802 C CA . GLY A 1 103 ? 4.724 4.597 -6.035 1.00 89.12 103 GLY A CA 1
ATOM 803 C C . GLY A 1 103 ? 6.045 5.062 -5.411 1.00 89.12 103 GLY A C 1
ATOM 804 O O . GLY A 1 103 ? 6.975 4.273 -5.284 1.00 89.12 103 GLY A O 1
ATOM 805 N N . THR A 1 104 ? 6.143 6.320 -4.970 1.00 89.31 104 THR A N 1
ATOM 806 C CA . THR A 1 104 ? 7.363 6.888 -4.370 1.00 89.31 104 THR A CA 1
ATOM 807 C C . THR A 1 104 ? 7.663 6.301 -2.990 1.00 89.31 104 THR A C 1
ATOM 809 O O . THR A 1 104 ? 8.816 6.236 -2.571 1.00 89.31 104 THR A O 1
ATOM 812 N N . GLN A 1 105 ? 6.631 5.899 -2.247 1.00 91.50 105 GLN A N 1
ATOM 813 C CA . GLN A 1 105 ? 6.766 5.173 -0.985 1.00 91.50 105 GLN A CA 1
ATOM 814 C C . GLN A 1 105 ? 5.749 4.040 -0.923 1.00 91.50 105 GLN A C 1
ATOM 816 O O . GLN A 1 105 ? 4.744 4.050 -1.626 1.00 91.50 105 GLN A O 1
ATOM 821 N N . ARG A 1 106 ? 5.986 3.081 -0.029 1.00 88.75 106 ARG A N 1
ATOM 822 C CA . ARG A 1 106 ? 5.056 1.984 0.246 1.00 88.75 106 ARG A CA 1
ATOM 823 C C . ARG A 1 106 ? 4.469 2.129 1.655 1.00 88.75 106 ARG A C 1
ATOM 825 O O . ARG A 1 106 ? 5.165 2.640 2.539 1.00 88.75 106 ARG A O 1
ATOM 832 N N . PRO A 1 107 ? 3.219 1.691 1.890 1.00 93.00 107 PRO A N 1
ATOM 833 C CA . PRO A 1 107 ? 2.686 1.589 3.243 1.00 93.00 107 PRO A CA 1
ATOM 834 C C . PRO A 1 107 ? 3.492 0.573 4.063 1.00 93.00 107 PRO A C 1
ATOM 836 O O . PRO A 1 107 ? 4.104 -0.350 3.518 1.00 93.00 107 PRO A O 1
ATOM 839 N N . SER A 1 108 ? 3.480 0.720 5.389 1.00 90.19 108 SER A N 1
ATOM 840 C CA . SER A 1 108 ? 4.060 -0.292 6.275 1.00 90.19 108 SER A CA 1
ATOM 841 C C . SER A 1 108 ? 3.327 -1.630 6.119 1.00 90.19 108 SER A C 1
ATOM 843 O O . SER A 1 108 ? 2.152 -1.670 5.747 1.00 90.19 108 SER A O 1
ATOM 845 N N . ARG A 1 109 ? 3.995 -2.742 6.457 1.00 86.31 109 ARG A N 1
ATOM 846 C CA . ARG A 1 109 ? 3.383 -4.081 6.378 1.00 86.31 109 ARG A CA 1
ATOM 847 C C . ARG A 1 109 ? 2.084 -4.178 7.185 1.00 86.31 109 ARG A C 1
ATOM 849 O O . ARG A 1 109 ? 1.116 -4.747 6.693 1.00 86.31 109 ARG A O 1
ATOM 856 N N . SER A 1 110 ? 2.043 -3.592 8.383 1.00 90.25 110 SER A N 1
ATOM 857 C CA . SER A 1 110 ? 0.846 -3.583 9.233 1.00 90.25 110 SER A CA 1
ATOM 858 C C . SER A 1 110 ? -0.304 -2.800 8.603 1.00 90.25 110 SER A C 1
ATOM 860 O O . SER A 1 110 ? -1.423 -3.303 8.536 1.00 90.25 110 SER A O 1
ATOM 862 N N . LEU A 1 111 ? -0.037 -1.604 8.074 1.00 93.50 111 LEU A N 1
ATOM 863 C CA . LEU A 1 111 ? -1.072 -0.800 7.435 1.00 93.50 111 LEU A CA 1
ATOM 864 C C . LEU A 1 111 ? -1.553 -1.427 6.122 1.00 93.50 111 LEU A C 1
ATOM 866 O O . LEU A 1 111 ? -2.731 -1.353 5.792 1.00 93.50 111 LEU A O 1
ATOM 870 N N . ASN A 1 112 ? -0.672 -2.115 5.400 1.00 94.38 112 ASN A N 1
ATOM 871 C CA . ASN A 1 112 ? -1.050 -2.855 4.206 1.00 94.38 112 ASN A CA 1
ATOM 872 C C . ASN A 1 112 ? -2.071 -3.977 4.493 1.00 94.38 112 ASN A C 1
ATOM 874 O O . ASN A 1 112 ? -2.936 -4.224 3.655 1.00 94.38 112 ASN A O 1
ATOM 878 N N . LEU A 1 113 ? -2.039 -4.614 5.673 1.00 93.12 113 LEU A N 1
ATOM 879 C CA . LEU A 1 113 ? -3.086 -5.570 6.072 1.00 93.12 113 LEU A CA 1
ATOM 880 C C . LEU A 1 113 ? -4.456 -4.890 6.153 1.00 93.12 113 LEU A C 1
ATOM 882 O O . LEU A 1 113 ? -5.433 -5.415 5.618 1.00 93.12 113 LEU A O 1
ATOM 886 N N . LEU A 1 114 ? -4.511 -3.701 6.761 1.00 94.62 114 LEU A N 1
ATOM 887 C CA . LEU A 1 114 ? -5.731 -2.902 6.832 1.00 94.62 114 LEU A CA 1
ATOM 888 C C . LEU A 1 114 ? -6.220 -2.522 5.432 1.00 94.62 114 LEU A C 1
ATOM 890 O O . LEU A 1 114 ? -7.386 -2.727 5.110 1.00 94.62 114 LEU A O 1
ATOM 894 N N . LEU A 1 115 ? -5.323 -2.032 4.575 1.00 95.50 115 LEU A N 1
ATOM 895 C CA . LEU A 1 115 ? -5.662 -1.643 3.205 1.00 95.50 115 LEU A CA 1
ATOM 896 C C . LEU A 1 115 ? -6.225 -2.815 2.399 1.00 95.50 115 LEU A C 1
ATOM 898 O O . LEU A 1 115 ? -7.216 -2.645 1.696 1.00 95.50 115 LEU A O 1
ATOM 902 N N . ARG A 1 116 ? -5.649 -4.013 2.539 1.00 94.44 116 ARG A N 1
ATOM 903 C CA . ARG A 1 116 ? -6.172 -5.231 1.905 1.00 94.44 116 ARG A CA 1
ATOM 904 C C . ARG A 1 116 ? -7.535 -5.632 2.449 1.00 94.44 116 ARG A C 1
ATOM 906 O O . ARG A 1 116 ? -8.403 -5.999 1.663 1.00 94.44 116 ARG A O 1
ATOM 913 N N . ALA A 1 117 ? -7.742 -5.533 3.760 1.00 94.56 117 ALA A N 1
ATOM 914 C CA . ALA A 1 117 ? -9.040 -5.810 4.364 1.00 94.56 117 ALA A CA 1
ATOM 915 C C . ALA A 1 117 ? -10.124 -4.861 3.829 1.00 94.56 117 ALA A C 1
ATOM 917 O O . ALA A 1 117 ? -11.219 -5.312 3.497 1.00 94.56 117 ALA A O 1
ATOM 918 N N . VAL A 1 118 ? -9.807 -3.573 3.663 1.00 94.88 118 VAL A N 1
ATOM 919 C CA . VAL A 1 118 ? -10.730 -2.600 3.055 1.00 94.88 118 VAL A CA 1
ATOM 920 C C . VAL A 1 118 ? -10.928 -2.878 1.563 1.00 94.88 118 VAL A C 1
ATOM 922 O O . VAL A 1 118 ? -12.058 -2.888 1.084 1.00 94.88 118 VAL A O 1
ATOM 925 N N . TYR A 1 119 ? -9.854 -3.169 0.825 1.00 94.31 119 TYR A N 1
ATOM 926 C CA . TYR A 1 119 ? -9.908 -3.470 -0.611 1.00 94.31 119 TYR A CA 1
ATOM 927 C C . TYR A 1 119 ? -10.790 -4.680 -0.938 1.00 94.31 119 TYR A C 1
ATOM 929 O O . TYR A 1 119 ? -11.552 -4.652 -1.910 1.00 94.31 119 TYR A O 1
ATOM 937 N N . ASN A 1 120 ? -10.712 -5.713 -0.098 1.00 91.75 120 ASN A N 1
ATOM 938 C CA . ASN A 1 120 ? -11.510 -6.934 -0.198 1.00 91.75 120 ASN A CA 1
ATOM 939 C C . ASN A 1 120 ? -12.934 -6.776 0.361 1.00 91.75 120 ASN A C 1
ATOM 941 O O . ASN A 1 120 ? -13.734 -7.701 0.244 1.00 91.75 120 ASN A O 1
ATOM 945 N N . GLY A 1 121 ? -13.256 -5.638 0.985 1.00 92.19 121 GLY A N 1
ATOM 946 C CA . GLY A 1 121 ? -14.559 -5.387 1.600 1.00 92.19 121 GLY A CA 1
ATOM 947 C C . GLY A 1 121 ? -14.787 -6.101 2.936 1.00 92.19 121 GLY A C 1
ATOM 948 O O . GLY A 1 121 ? -15.919 -6.148 3.404 1.00 92.19 121 GLY A O 1
ATOM 949 N N . TRP A 1 122 ? -13.742 -6.646 3.568 1.00 93.75 122 TRP A N 1
ATOM 950 C CA . TRP A 1 122 ? -13.832 -7.234 4.914 1.00 93.75 122 TRP A CA 1
ATOM 951 C C . TRP A 1 122 ? -14.037 -6.170 5.993 1.00 93.75 122 TRP A C 1
ATOM 953 O O . TRP A 1 122 ? -14.661 -6.434 7.017 1.00 93.75 122 TRP A O 1
ATOM 963 N N . ILE A 1 123 ? -13.501 -4.970 5.758 1.00 94.00 123 ILE A N 1
ATOM 964 C CA . ILE A 1 123 ? -13.706 -3.794 6.599 1.00 94.00 123 ILE A CA 1
ATOM 965 C C . ILE A 1 123 ? -14.255 -2.671 5.727 1.00 94.00 123 ILE A C 1
ATOM 967 O O . ILE A 1 123 ? -13.722 -2.365 4.662 1.00 94.00 123 ILE A O 1
ATOM 971 N N . THR A 1 124 ? -15.315 -2.030 6.196 1.00 93.19 124 THR A N 1
ATOM 972 C CA . THR A 1 124 ? -15.954 -0.907 5.510 1.00 93.19 124 THR A CA 1
ATOM 973 C C . THR A 1 124 ? -15.380 0.436 5.986 1.00 93.19 124 THR A C 1
ATOM 975 O O . THR A 1 124 ? -14.964 0.561 7.143 1.00 93.19 124 THR A O 1
ATOM 978 N N . PRO A 1 125 ? -15.392 1.486 5.145 1.00 90.62 125 PRO A N 1
ATOM 979 C CA . PRO A 1 125 ? -15.020 2.839 5.566 1.00 90.62 125 PRO A CA 1
ATOM 980 C C . PRO A 1 125 ? -15.838 3.343 6.759 1.00 90.62 125 PRO A C 1
ATOM 982 O O . PRO A 1 125 ? -15.324 4.069 7.601 1.00 90.62 125 PRO A O 1
ATOM 985 N N . GLN A 1 126 ? -17.106 2.940 6.852 1.00 90.62 126 GLN A N 1
ATOM 986 C CA . GLN A 1 126 ? -17.998 3.297 7.950 1.00 90.62 126 GLN A CA 1
ATOM 987 C C . GLN A 1 126 ? -17.498 2.707 9.272 1.00 90.62 126 GLN A C 1
ATOM 989 O O . GLN A 1 126 ? -17.419 3.425 10.265 1.00 90.62 126 GLN A O 1
ATOM 994 N N . GLN A 1 127 ? -17.097 1.430 9.282 1.00 91.62 127 GLN A N 1
ATOM 995 C CA . GLN A 1 127 ? -16.489 0.804 10.461 1.00 91.62 127 GLN A CA 1
ATOM 996 C C . GLN A 1 127 ? -15.196 1.514 10.872 1.00 91.62 127 GLN A C 1
ATOM 998 O O . GLN A 1 127 ? -15.008 1.787 12.053 1.00 91.62 127 GLN A O 1
ATOM 1003 N N . LEU A 1 128 ? -14.335 1.876 9.916 1.00 90.94 128 LEU A N 1
ATOM 1004 C CA . LEU A 1 128 ? -13.124 2.651 10.216 1.00 90.94 128 LEU A CA 1
ATOM 1005 C C . LEU A 1 128 ? -13.440 4.034 10.792 1.00 90.94 128 LEU A C 1
ATOM 1007 O O . LEU A 1 128 ? -12.809 4.452 11.760 1.00 90.94 128 LEU A O 1
ATOM 1011 N N . GLY A 1 129 ? -14.442 4.721 10.244 1.00 89.56 129 GLY A N 1
ATOM 1012 C CA . GLY A 1 129 ? -14.898 6.011 10.755 1.00 89.56 129 GLY A CA 1
ATOM 1013 C C . GLY A 1 129 ? -15.400 5.924 12.199 1.00 89.56 129 GLY A C 1
ATOM 1014 O O . GLY A 1 129 ? -15.077 6.793 13.004 1.00 89.56 129 GLY A O 1
ATOM 1015 N N . LEU A 1 130 ? -16.113 4.850 12.559 1.00 88.62 130 LEU A N 1
ATOM 1016 C CA . LEU A 1 130 ? -16.536 4.605 13.943 1.00 88.62 130 LEU A CA 1
ATOM 1017 C C . LEU A 1 130 ? -15.342 4.400 14.885 1.00 88.62 130 LEU A C 1
ATOM 1019 O O . LEU A 1 130 ? -15.363 4.897 16.007 1.00 88.62 130 LEU A O 1
ATOM 1023 N N . LEU A 1 131 ? -14.286 3.721 14.428 1.00 88.44 131 LEU A N 1
ATOM 1024 C CA . LEU A 1 131 ? -13.065 3.506 15.215 1.00 88.44 131 LEU A CA 1
ATOM 1025 C C . LEU A 1 131 ? -12.232 4.781 15.410 1.00 88.44 131 LEU A C 1
ATOM 1027 O O . LEU A 1 131 ? -11.388 4.822 16.303 1.00 88.44 131 LEU A O 1
ATOM 1031 N N . CYS A 1 132 ? -12.460 5.813 14.595 1.00 84.94 132 CYS A N 1
ATOM 1032 C CA . CYS A 1 132 ? -11.821 7.117 14.761 1.00 84.94 132 CYS A CA 1
ATOM 1033 C C . CYS A 1 132 ? -12.461 7.958 15.876 1.00 84.94 132 CYS A C 1
ATOM 1035 O O . CYS A 1 132 ? -11.864 8.943 16.310 1.00 84.94 132 CYS A O 1
ATOM 1037 N N . ALA A 1 133 ? -13.666 7.600 16.331 1.00 83.56 133 ALA A N 1
ATOM 1038 C CA . ALA A 1 133 ? -14.305 8.274 17.450 1.00 83.56 133 ALA A CA 1
ATOM 1039 C C . ALA A 1 133 ? -13.562 7.966 18.768 1.00 83.56 133 ALA A C 1
ATOM 1041 O O . ALA A 1 133 ? -12.967 6.891 18.902 1.00 83.56 133 ALA A O 1
ATOM 1042 N N . PRO A 1 134 ? -13.599 8.876 19.761 1.00 82.88 134 PRO A N 1
ATOM 1043 C CA . PRO A 1 134 ? -13.081 8.588 21.092 1.00 82.88 134 PRO A CA 1
ATOM 1044 C C . PRO A 1 134 ? -13.657 7.276 21.630 1.00 82.88 134 PRO A C 1
ATOM 1046 O O . PRO A 1 134 ? -14.865 7.042 21.555 1.00 82.88 134 PRO A O 1
ATOM 1049 N N . GLN A 1 135 ? -12.786 6.423 22.168 1.00 80.25 135 GLN A N 1
ATOM 1050 C CA . GLN A 1 135 ? -13.215 5.165 22.769 1.00 80.25 135 GLN A CA 1
ATOM 1051 C C . GLN A 1 135 ? -14.127 5.452 23.974 1.00 80.25 135 GLN A C 1
ATOM 1053 O O . GLN A 1 135 ? -13.807 6.345 24.766 1.00 80.25 135 GLN A O 1
ATOM 1058 N N . PRO A 1 136 ? -15.237 4.709 24.139 1.00 80.50 136 PRO A N 1
ATOM 1059 C CA . PRO A 1 136 ? -16.030 4.767 25.359 1.00 80.50 136 PRO A CA 1
ATOM 1060 C C . PRO A 1 136 ? -15.151 4.465 26.574 1.00 80.50 136 PRO A C 1
ATOM 1062 O O . PRO A 1 136 ? -14.251 3.625 26.499 1.00 80.50 136 PRO A O 1
ATOM 1065 N N . ASP A 1 137 ? -15.426 5.107 27.708 1.00 84.25 137 ASP A N 1
ATOM 1066 C CA . ASP A 1 137 ? -14.835 4.656 28.964 1.00 84.25 137 ASP A CA 1
ATOM 1067 C C . ASP A 1 137 ? -15.482 3.323 29.365 1.00 84.25 137 ASP A C 1
ATOM 1069 O O . ASP A 1 137 ? -16.585 3.265 29.911 1.00 84.25 137 ASP A O 1
ATOM 1073 N N . TRP A 1 138 ? -14.782 2.234 29.064 1.00 83.81 138 TRP A N 1
ATOM 1074 C CA . TRP A 1 138 ? -15.212 0.879 29.389 1.00 83.81 138 TRP A CA 1
ATOM 1075 C C . TRP A 1 138 ? -15.007 0.520 30.872 1.00 83.81 138 TRP A C 1
ATOM 1077 O O . TRP A 1 138 ? -15.405 -0.569 31.287 1.00 83.81 138 TRP A O 1
ATOM 1087 N N . SER A 1 139 ? -14.410 1.392 31.697 1.00 85.81 139 SER A N 1
ATOM 1088 C CA . SER A 1 139 ? -14.039 1.072 33.084 1.00 85.81 139 SER A CA 1
ATOM 1089 C C . SER A 1 139 ? -15.237 0.716 33.969 1.00 85.81 139 SER A C 1
ATOM 1091 O O . SER A 1 139 ? -15.158 -0.229 34.756 1.00 85.81 139 SER A O 1
ATOM 1093 N N . GLU A 1 140 ? -16.359 1.427 33.829 1.00 82.44 140 GLU A N 1
ATOM 1094 C CA . GLU A 1 140 ? -17.617 1.123 34.527 1.00 82.44 140 GLU A CA 1
ATOM 1095 C C . GLU A 1 140 ? -18.176 -0.234 34.098 1.00 82.44 140 GLU A C 1
ATOM 1097 O O . GLU A 1 140 ? -18.580 -1.049 34.928 1.00 82.44 140 GLU A O 1
ATOM 1102 N N . GLN A 1 141 ? -18.142 -0.513 32.794 1.00 81.56 141 GLN A N 1
ATOM 1103 C CA . GLN A 1 141 ? -18.637 -1.770 32.249 1.00 81.56 141 GLN A CA 1
ATOM 1104 C C . GLN A 1 141 ? -17.794 -2.954 32.738 1.00 81.56 141 GLN A C 1
ATOM 1106 O O . GLN A 1 141 ? -18.349 -3.968 33.161 1.00 81.56 141 GLN A O 1
ATOM 1111 N N . PHE A 1 142 ? -16.465 -2.820 32.758 1.00 83.81 142 PHE A N 1
ATOM 1112 C CA . PHE A 1 142 ? -15.576 -3.851 33.294 1.00 83.81 142 PHE A CA 1
ATOM 1113 C C . PHE A 1 142 ? -15.784 -4.075 34.792 1.00 83.81 142 PHE A C 1
ATOM 1115 O O . PHE A 1 142 ? -15.874 -5.225 35.222 1.00 83.81 142 PHE A O 1
ATOM 1122 N N . ARG A 1 143 ? -15.934 -3.001 35.582 1.00 84.25 143 ARG A N 1
ATOM 1123 C CA . ARG A 1 143 ? -16.261 -3.100 37.015 1.00 84.25 143 ARG A CA 1
ATOM 1124 C C . ARG A 1 143 ? -17.581 -3.835 37.240 1.00 84.25 143 ARG A C 1
ATOM 1126 O O . ARG A 1 143 ? -17.659 -4.703 38.108 1.00 84.25 143 ARG A O 1
ATOM 1133 N N . ARG A 1 144 ? -18.596 -3.539 36.427 1.00 82.50 144 ARG A N 1
ATOM 1134 C CA . ARG A 1 144 ? -19.910 -4.186 36.493 1.00 82.50 144 ARG A CA 1
ATOM 1135 C C . ARG A 1 144 ? -19.855 -5.668 36.118 1.00 82.50 144 ARG A C 1
ATOM 1137 O O . ARG A 1 144 ? -20.424 -6.482 36.838 1.00 82.50 144 ARG A O 1
ATOM 1144 N N . ASN A 1 145 ? -19.147 -6.025 35.047 1.00 85.94 145 ASN A N 1
ATOM 1145 C CA . ASN A 1 145 ? -18.990 -7.417 34.613 1.00 85.94 145 ASN A CA 1
ATOM 1146 C C . ASN A 1 145 ? -18.227 -8.248 35.659 1.00 85.94 145 ASN A C 1
ATOM 1148 O O . ASN A 1 145 ? -18.636 -9.365 35.976 1.00 85.94 145 ASN A O 1
ATOM 1152 N N . ALA A 1 146 ? -17.175 -7.672 36.254 1.00 81.06 146 ALA A N 1
ATOM 1153 C CA . ALA A 1 146 ? -16.422 -8.299 37.337 1.00 81.06 146 ALA A CA 1
ATOM 1154 C C . ALA A 1 146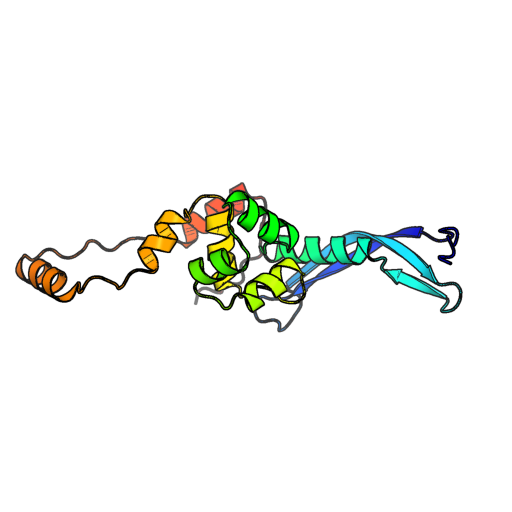 ? -17.295 -8.534 38.583 1.00 81.06 146 ALA A C 1
ATOM 1156 O O . ALA A 1 146 ? -17.288 -9.631 39.137 1.00 81.06 146 ALA A O 1
ATOM 1157 N N . ALA A 1 147 ? -18.098 -7.541 38.988 1.00 82.06 147 ALA A N 1
ATOM 1158 C CA . ALA A 1 147 ? -19.035 -7.676 40.107 1.00 82.06 147 ALA A CA 1
ATOM 1159 C C . ALA A 1 147 ? -20.157 -8.697 39.835 1.00 82.06 147 ALA A C 1
ATOM 1161 O O . ALA A 1 147 ? -20.635 -9.347 40.760 1.00 82.06 147 ALA A O 1
ATOM 1162 N N . ALA A 1 148 ? -20.563 -8.861 38.573 1.00 84.38 148 ALA A N 1
ATOM 1163 C CA . ALA A 1 148 ? -21.568 -9.833 38.146 1.00 84.38 148 ALA A CA 1
ATOM 1164 C C . ALA A 1 148 ? -21.018 -11.261 37.957 1.00 84.38 148 ALA A C 1
ATOM 1166 O O . ALA A 1 148 ? -21.770 -12.146 37.552 1.00 84.38 148 ALA A O 1
ATOM 1167 N N . GLY A 1 149 ? -19.720 -11.497 38.196 1.00 79.62 149 GLY A N 1
ATOM 1168 C CA . GLY A 1 149 ? -19.079 -12.794 37.949 1.00 79.62 149 GLY A CA 1
ATOM 1169 C C . GLY A 1 149 ? -19.072 -13.213 36.472 1.00 79.62 149 GLY A C 1
ATOM 1170 O O . GLY A 1 149 ? -18.823 -14.377 36.165 1.00 79.62 149 GLY A O 1
ATOM 1171 N N . GLN A 1 150 ? -19.350 -12.286 35.550 1.00 73.88 150 GLN A N 1
ATOM 1172 C CA . GLN A 1 150 ? -19.322 -12.537 34.114 1.00 73.88 150 GLN A CA 1
ATOM 1173 C C . GLN A 1 150 ? -17.881 -12.407 33.628 1.00 73.88 150 GLN A C 1
ATOM 1175 O O . GLN A 1 150 ? -17.421 -11.322 33.265 1.00 73.88 150 GLN A O 1
ATOM 1180 N N . ALA A 1 151 ? -17.151 -13.523 33.639 1.00 67.00 151 ALA A N 1
ATOM 1181 C CA . ALA A 1 151 ? -15.903 -13.613 32.899 1.00 67.00 151 ALA A CA 1
ATOM 1182 C C . ALA A 1 151 ? -16.224 -13.458 31.406 1.00 67.00 151 ALA A C 1
ATOM 1184 O O . ALA A 1 151 ? -17.081 -14.167 30.879 1.00 67.00 151 ALA A O 1
ATOM 1185 N N . ALA A 1 152 ? -15.562 -12.518 30.730 1.00 68.44 152 ALA A N 1
ATOM 1186 C CA . ALA A 1 152 ? -15.628 -12.463 29.278 1.00 68.44 152 ALA A CA 1
ATOM 1187 C C . ALA A 1 152 ? -15.081 -13.789 28.738 1.00 68.44 152 ALA A C 1
ATOM 1189 O O . ALA A 1 152 ? -13.957 -14.169 29.079 1.00 68.44 152 ALA A O 1
ATOM 1190 N N . GLU A 1 153 ? -15.871 -14.500 27.933 1.00 72.19 153 GLU A N 1
ATOM 1191 C CA . GLU A 1 153 ? -15.349 -15.669 27.236 1.00 72.19 153 GLU A CA 1
ATOM 1192 C C . GLU A 1 153 ? -14.151 -15.234 26.382 1.00 72.19 153 GLU A C 1
ATOM 1194 O O . GLU A 1 153 ? -14.214 -14.196 25.710 1.00 72.19 153 GLU A O 1
ATOM 1199 N N . PRO A 1 154 ? -13.034 -15.976 26.423 1.00 75.81 154 PRO A N 1
ATOM 1200 C CA . PRO A 1 154 ? -11.888 -15.643 25.603 1.00 75.81 154 PRO A CA 1
ATOM 1201 C C . PRO A 1 154 ? -12.296 -15.723 24.135 1.00 75.81 154 PRO A C 1
ATOM 1203 O O . PRO A 1 154 ? -12.853 -16.722 23.680 1.00 75.81 154 PRO A O 1
ATOM 1206 N N . VAL A 1 155 ? -11.976 -14.679 23.372 1.00 76.19 155 VAL A N 1
ATOM 1207 C CA . VAL A 1 155 ? -12.070 -14.747 21.915 1.00 76.19 155 VAL A CA 1
ATOM 1208 C C . VAL A 1 155 ? -10.980 -15.706 21.444 1.00 76.19 155 VAL A C 1
ATOM 1210 O O . VAL A 1 155 ? -9.807 -15.342 21.357 1.00 76.19 155 VAL A O 1
ATOM 1213 N N . VAL A 1 156 ? -11.353 -16.959 21.187 1.00 77.38 156 VAL A N 1
ATOM 1214 C CA . VAL A 1 156 ? -10.431 -17.968 20.663 1.00 77.38 156 VAL A CA 1
ATOM 1215 C C . VAL A 1 156 ? -10.271 -17.738 19.164 1.00 77.38 156 VAL A C 1
ATOM 1217 O O . VAL A 1 156 ? -11.155 -18.056 18.372 1.00 77.38 156 VAL A O 1
ATOM 1220 N N . ILE A 1 157 ? -9.132 -17.171 18.773 1.00 76.31 157 ILE A N 1
ATOM 1221 C CA . ILE A 1 157 ? -8.743 -17.026 17.369 1.00 76.31 157 ILE A CA 1
ATOM 1222 C C . ILE A 1 157 ? -7.763 -18.151 17.039 1.00 76.31 157 ILE A C 1
ATOM 1224 O O . ILE A 1 157 ? -6.600 -18.095 17.437 1.00 76.31 157 ILE A O 1
ATOM 1228 N N . ASP A 1 158 ? -8.200 -19.157 16.277 1.00 82.94 158 ASP A N 1
ATOM 1229 C CA . ASP A 1 158 ? -7.290 -20.161 15.707 1.00 82.94 158 ASP A CA 1
ATOM 1230 C C . ASP A 1 158 ? -6.590 -19.582 14.464 1.00 82.94 158 ASP A C 1
ATOM 1232 O O . ASP A 1 158 ? -6.901 -19.901 13.313 1.00 82.94 158 ASP A O 1
ATOM 1236 N N . TYR A 1 159 ? -5.675 -18.640 14.717 1.00 77.12 159 TYR A N 1
ATOM 1237 C CA . TYR A 1 159 ? -4.963 -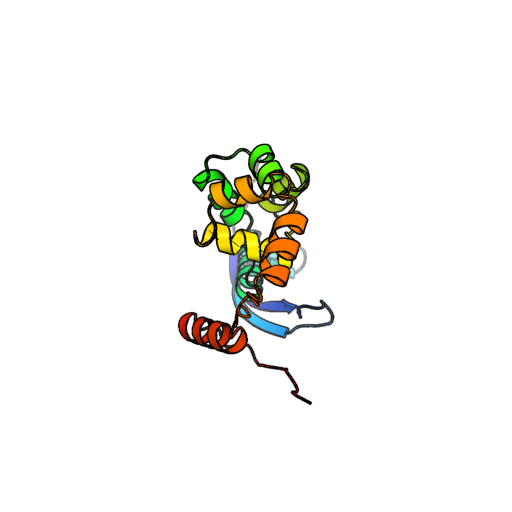17.882 13.687 1.00 77.12 159 TYR A CA 1
ATOM 1238 C C . TYR A 1 159 ? -4.226 -18.796 12.705 1.00 77.12 159 TYR A C 1
ATOM 1240 O O . TYR A 1 159 ? -4.262 -18.567 11.495 1.00 77.12 159 TYR A O 1
ATOM 1248 N N . TYR A 1 160 ? -3.566 -19.837 13.214 1.00 78.50 160 TYR A N 1
ATOM 1249 C CA . TYR A 1 160 ? -2.762 -20.730 12.386 1.00 78.50 160 TYR A CA 1
ATOM 1250 C C . TYR A 1 160 ? -3.631 -21.596 11.474 1.00 78.50 160 TYR A C 1
ATOM 1252 O O . TYR A 1 160 ? -3.292 -21.738 10.298 1.00 78.50 160 TYR A O 1
ATOM 1260 N N . ARG A 1 161 ? -4.779 -22.092 11.958 1.00 78.62 161 ARG A N 1
ATOM 1261 C CA . ARG A 1 161 ? -5.740 -22.809 11.110 1.00 78.62 161 ARG A CA 1
ATOM 1262 C C . ARG A 1 161 ? -6.318 -21.908 10.025 1.00 78.62 161 ARG A C 1
ATOM 1264 O O . ARG A 1 161 ? -6.218 -22.244 8.847 1.00 78.62 161 ARG A O 1
ATOM 1271 N N . ALA A 1 162 ? -6.834 -20.738 10.403 1.00 77.19 162 ALA A N 1
ATOM 1272 C CA . ALA A 1 162 ? -7.418 -19.791 9.454 1.00 77.19 162 ALA A CA 1
ATOM 1273 C C . ALA A 1 162 ? -6.407 -19.363 8.372 1.00 77.19 162 ALA A C 1
ATOM 1275 O O . ALA A 1 162 ? -6.744 -19.232 7.193 1.00 77.19 162 ALA A O 1
ATOM 1276 N N . ARG A 1 163 ? -5.135 -19.187 8.753 1.00 71.50 163 ARG A N 1
ATOM 1277 C CA . ARG A 1 163 ? -4.052 -18.879 7.813 1.00 71.50 163 ARG A CA 1
ATOM 1278 C C . ARG A 1 163 ? -3.749 -20.045 6.865 1.00 71.50 163 ARG A C 1
ATOM 1280 O O . ARG A 1 163 ? -3.549 -19.797 5.677 1.00 71.50 163 ARG A O 1
ATOM 1287 N N . ALA A 1 164 ? -3.712 -21.283 7.358 1.00 72.62 164 ALA A N 1
ATOM 1288 C CA . ALA A 1 164 ? -3.452 -22.468 6.537 1.00 72.62 164 ALA A CA 1
ATOM 1289 C C . ALA A 1 164 ? -4.557 -22.701 5.493 1.00 72.62 164 ALA A C 1
ATOM 1291 O O . ALA A 1 164 ? -4.262 -22.954 4.325 1.00 72.62 164 ALA A O 1
ATOM 1292 N N . GLU A 1 165 ? -5.821 -22.531 5.886 1.00 80.44 165 GLU A N 1
ATOM 1293 C CA . GLU A 1 165 ? -6.976 -22.621 4.985 1.00 80.44 165 GLU A CA 1
ATOM 1294 C C . GLU A 1 165 ? -6.905 -21.566 3.868 1.00 80.44 165 GLU A C 1
ATOM 1296 O O . GLU A 1 165 ? -7.108 -21.877 2.692 1.00 80.44 165 GLU A O 1
ATOM 1301 N N . HIS A 1 166 ? -6.540 -20.323 4.207 1.00 73.31 166 HIS A N 1
ATOM 1302 C CA . HIS A 1 166 ? -6.383 -19.255 3.218 1.00 73.31 166 HIS A CA 1
ATOM 1303 C C . HIS A 1 166 ? -5.207 -19.494 2.255 1.00 73.31 166 HIS A C 1
ATOM 1305 O O . HIS A 1 166 ? -5.320 -19.220 1.057 1.00 73.31 166 HIS A O 1
ATOM 1311 N N . ALA A 1 167 ? -4.083 -20.019 2.751 1.00 69.94 167 ALA A N 1
ATOM 1312 C CA . ALA A 1 167 ? -2.934 -20.377 1.917 1.00 69.94 167 ALA A CA 1
ATOM 1313 C C . ALA A 1 167 ? -3.301 -21.479 0.906 1.00 69.94 167 ALA A C 1
ATOM 1315 O O . ALA A 1 167 ? -3.019 -21.345 -0.285 1.00 69.94 167 ALA A O 1
ATOM 1316 N N . ALA A 1 168 ? -4.025 -22.511 1.353 1.00 71.12 168 ALA A N 1
ATOM 1317 C CA . ALA A 1 168 ? -4.507 -23.584 0.485 1.00 71.12 168 ALA A CA 1
ATOM 1318 C C . ALA A 1 168 ? -5.464 -23.069 -0.608 1.00 71.12 168 ALA A C 1
ATOM 1320 O O . ALA A 1 168 ? -5.354 -23.474 -1.763 1.00 71.12 168 ALA A O 1
ATOM 1321 N N . ALA A 1 169 ? -6.361 -22.136 -0.271 1.00 73.19 169 ALA A N 1
ATOM 1322 C CA . ALA A 1 169 ? -7.310 -21.557 -1.225 1.00 73.19 169 ALA A CA 1
ATOM 1323 C C . ALA A 1 169 ? -6.673 -20.582 -2.236 1.00 73.19 169 ALA A C 1
ATOM 1325 O O . ALA A 1 169 ? -7.188 -20.416 -3.340 1.00 73.19 169 ALA A O 1
ATOM 1326 N N . SER A 1 170 ? -5.570 -19.921 -1.871 1.00 66.50 170 SER A N 1
ATOM 1327 C CA . SER A 1 170 ? -4.897 -18.919 -2.715 1.00 66.50 170 SER A CA 1
ATOM 1328 C C . SER A 1 170 ? -3.802 -19.495 -3.618 1.00 66.50 170 SER A C 1
ATOM 1330 O O . SER A 1 170 ? -3.260 -18.767 -4.450 1.00 66.50 170 SER A O 1
ATOM 1332 N N . GLY A 1 171 ? -3.480 -20.787 -3.478 1.00 58.47 171 GLY A N 1
ATOM 1333 C CA . GLY A 1 171 ? -2.431 -21.453 -4.257 1.00 58.47 171 GLY A CA 1
ATOM 1334 C C . GLY A 1 171 ? -1.017 -20.941 -3.958 1.00 58.47 171 GLY A C 1
ATOM 1335 O O . GLY A 1 171 ? -0.096 -21.225 -4.719 1.00 58.47 171 GLY A O 1
ATOM 1336 N N . PHE A 1 172 ? -0.842 -20.175 -2.876 1.00 53.75 172 PHE A N 1
ATOM 1337 C CA . PHE A 1 172 ? 0.431 -19.591 -2.469 1.00 53.75 172 PHE A CA 1
ATOM 1338 C C . PHE A 1 172 ? 0.992 -20.405 -1.297 1.00 53.75 172 PHE A C 1
ATOM 1340 O O . PHE A 1 172 ? 0.507 -20.312 -0.169 1.00 53.75 172 PHE A O 1
ATOM 1347 N N . VAL A 1 173 ? 1.987 -21.249 -1.577 1.00 48.00 173 VAL A N 1
ATOM 1348 C CA . VAL A 1 173 ? 2.668 -22.078 -0.574 1.00 48.00 173 VAL A CA 1
ATOM 1349 C C . VAL A 1 173 ? 4.004 -21.414 -0.244 1.00 48.00 173 VAL A C 1
ATOM 1351 O O . VAL A 1 173 ? 4.964 -21.555 -0.992 1.00 48.00 173 VAL A O 1
ATOM 1354 N N . GLU A 1 174 ? 4.072 -20.669 0.859 1.00 49.53 174 GLU A N 1
ATOM 1355 C CA . GLU A 1 174 ? 5.355 -20.193 1.397 1.00 49.53 174 GLU A CA 1
ATOM 1356 C C . GLU A 1 174 ? 6.009 -21.296 2.255 1.00 49.53 174 GLU A C 1
ATOM 1358 O O . GLU A 1 174 ? 5.298 -22.006 2.980 1.00 49.53 174 GLU A O 1
ATOM 1363 N N . PRO A 1 175 ? 7.348 -21.442 2.241 1.00 41.41 175 PRO A N 1
ATOM 1364 C CA . PRO A 1 175 ? 8.037 -22.391 3.099 1.00 41.41 175 PRO A CA 1
ATOM 1365 C C . PRO A 1 175 ? 7.996 -21.898 4.550 1.00 41.41 175 PRO A C 1
ATOM 1367 O O . PRO A 1 175 ? 8.564 -20.864 4.901 1.00 41.41 175 PRO A O 1
ATOM 1370 N N . LEU A 1 176 ? 7.321 -22.655 5.416 1.00 40.66 176 LEU A N 1
ATOM 1371 C CA . LEU A 1 176 ? 7.360 -22.447 6.860 1.00 40.66 176 LEU A CA 1
ATOM 1372 C C . LEU A 1 176 ? 8.808 -22.624 7.356 1.00 40.66 176 LEU A C 1
ATOM 1374 O O . LEU A 1 176 ? 9.298 -23.744 7.469 1.00 40.66 176 LEU A O 1
ATOM 1378 N N . GLN A 1 177 ? 9.478 -21.536 7.729 1.00 44.03 177 GLN A N 1
ATOM 1379 C CA . GLN A 1 177 ? 10.466 -21.591 8.805 1.00 44.03 177 GLN A CA 1
ATOM 1380 C C . GLN A 1 177 ? 9.811 -21.053 10.071 1.00 44.03 177 GLN A C 1
ATOM 1382 O O . GLN A 1 177 ? 9.938 -19.885 10.424 1.00 44.03 177 GLN A O 1
ATOM 1387 N N . VAL A 1 178 ? 9.087 -21.931 10.759 1.00 39.56 178 VAL A N 1
ATOM 1388 C CA . VAL A 1 178 ? 8.861 -21.775 12.193 1.00 39.56 178 VAL A CA 1
ATOM 1389 C C . VAL A 1 178 ? 9.393 -23.042 12.835 1.00 39.56 178 VAL A C 1
ATOM 1391 O O . VAL A 1 178 ? 8.731 -24.077 12.842 1.00 39.56 178 VAL A O 1
ATOM 1394 N N . ALA A 1 179 ? 10.631 -22.959 13.323 1.00 36.97 179 ALA A N 1
ATOM 1395 C CA . ALA A 1 179 ? 11.101 -23.857 14.360 1.00 36.97 179 ALA A CA 1
ATOM 1396 C C . ALA A 1 179 ? 10.195 -23.633 15.575 1.00 36.97 179 ALA A C 1
ATOM 1398 O O . ALA A 1 179 ? 10.226 -22.575 16.202 1.00 36.97 179 ALA A O 1
ATOM 1399 N N . VAL A 1 180 ? 9.327 -24.604 15.835 1.00 36.31 180 VAL A N 1
ATOM 1400 C CA . VAL A 1 180 ? 8.655 -24.728 17.122 1.00 36.31 180 VAL A CA 1
ATOM 1401 C C . VAL A 1 180 ? 9.683 -25.376 18.047 1.00 36.31 180 VAL A C 1
ATOM 1403 O O . VAL A 1 180 ? 10.040 -26.535 17.833 1.00 36.31 180 VAL A O 1
ATOM 1406 N N . SER A 1 181 ? 10.206 -24.601 18.998 1.00 35.66 181 SER A N 1
ATOM 1407 C CA . SER A 1 181 ? 10.946 -25.100 20.165 1.00 35.66 181 SER A CA 1
ATOM 1408 C C . SER A 1 181 ? 10.008 -25.200 21.356 1.00 35.66 181 SER A C 1
ATOM 1410 O O . SER A 1 181 ? 9.154 -24.292 21.488 1.00 35.66 181 SER A O 1
#

Foldseek 3Di:
DDPPDPQPFWDWDWDWQFAADPVRPGGQDTDIDTAIWGQDPVVRDTHHDPRRVVVSVVVNCVLLVADALVLLVVLCVVLVHDLCRVCVLLVHHSVVSVCRNVVVDGDDSVVRVVSVCSSVVVDDSVNSVVVPDDDPPCVVVVVVCVVVVNDDDDPDDPPVVVVVVVCVVVVNDRDDPDDDD

Organism: Opitutus terrae (strain DSM 11246 / JCM 15787 / PB90-1) (NCBI:txid452637)

Sequence (181 aa):
MAATSSRKGLKHRPFEVTIPTADGSGVAERIPIDVPMEWDEDIGVWTLTAEAEELIEATKARHMGLLLPDQLRTLRERLGLTQKAIGDLLQIGAKSWTRWETGTQRPSRSLNLLLRAVYNGWITPQQLGLLCAPQPDWSEQFRRNAAAGQAAEPVVIDYYRARAEHAAASGFVEPLQVAVS

Secondary structure (DSSP, 8-state):
-------TT-EEEEEEEEEEPTTSSSEEEEEEEEEEEEEETTTTEEEE-HHHHHHHHHHHHHHTTPPPHHHHHHHHHHTT--HHHHHHHTTS-HHHHHHHHTTSS---HHHHHHHHHHHTTSS-HHHHHHHTSPPP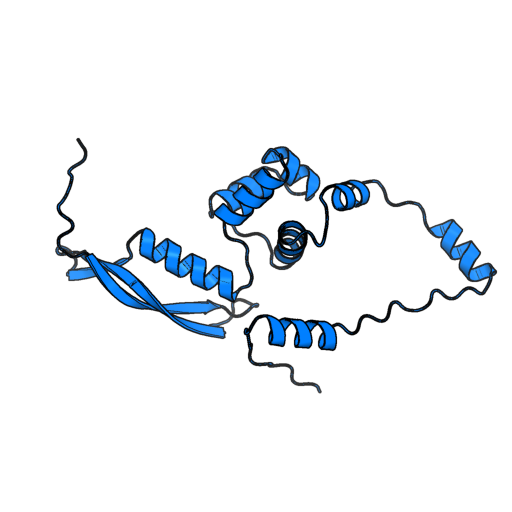--HHHHHHHHHTT-PPPP----HHHHHHHHHHHHT----------